Protein AF-A0A401P1F8-F1 (afdb_monomer_lite)

Structure (mmCIF, N/CA/C/O backbone):
data_AF-A0A401P1F8-F1
#
_entry.id   AF-A0A401P1F8-F1
#
loop_
_atom_site.group_PDB
_atom_site.id
_atom_site.type_symbol
_atom_site.label_atom_id
_atom_site.label_alt_id
_atom_site.label_comp_id
_atom_site.label_asym_id
_atom_site.label_entity_id
_atom_site.label_seq_id
_atom_site.pdbx_PDB_ins_code
_atom_site.Cartn_x
_atom_site.Cartn_y
_atom_site.Cartn_z
_atom_site.occupancy
_atom_site.B_iso_or_equiv
_atom_site.auth_seq_id
_atom_site.auth_comp_id
_atom_site.auth_asym_id
_atom_site.auth_atom_id
_atom_site.pdbx_PDB_model_num
ATOM 1 N N . MET A 1 1 ? -20.876 -21.520 32.375 1.00 51.81 1 MET A N 1
ATOM 2 C CA . MET A 1 1 ? -19.612 -20.749 32.261 1.00 51.81 1 MET A CA 1
ATOM 3 C C . MET A 1 1 ? -19.030 -20.642 30.836 1.00 51.81 1 MET A C 1
ATOM 5 O O . MET A 1 1 ? -18.344 -19.662 30.581 1.00 51.81 1 MET A O 1
ATOM 9 N N . CYS A 1 2 ? -19.315 -21.532 29.867 1.00 56.97 2 CYS A N 1
ATOM 10 C CA . CYS A 1 2 ? -18.712 -21.439 28.515 1.00 56.97 2 CYS A CA 1
ATOM 11 C C . CYS A 1 2 ? -19.219 -20.288 27.612 1.00 56.97 2 CYS A C 1
ATOM 13 O O . CYS A 1 2 ? -18.467 -19.819 26.762 1.00 56.97 2 CYS A O 1
ATOM 15 N N . ARG A 1 3 ? -20.451 -19.781 27.796 1.00 56.12 3 ARG A N 1
ATOM 16 C CA . ARG A 1 3 ? -21.018 -18.716 26.933 1.00 56.12 3 ARG A CA 1
ATOM 17 C C . ARG A 1 3 ? -20.430 -17.316 27.176 1.00 56.12 3 ARG A C 1
ATOM 19 O O . ARG A 1 3 ? -20.267 -16.557 26.229 1.00 56.12 3 ARG A O 1
ATOM 26 N N . ALA A 1 4 ? -20.038 -16.993 28.410 1.00 59.69 4 ALA A N 1
ATOM 27 C CA . ALA A 1 4 ? -19.461 -15.685 28.748 1.00 59.69 4 ALA A CA 1
ATOM 28 C C . ALA A 1 4 ? -18.068 -15.464 28.122 1.00 59.69 4 ALA A C 1
ATOM 30 O O . ALA A 1 4 ? -17.756 -14.366 27.669 1.00 59.69 4 ALA A O 1
ATOM 31 N N . ARG A 1 5 ? -17.244 -16.519 28.018 1.00 60.03 5 ARG A N 1
ATOM 32 C CA . ARG A 1 5 ? -15.921 -16.449 27.366 1.00 60.03 5 ARG A CA 1
ATOM 33 C C . ARG A 1 5 ? -16.005 -16.162 25.864 1.00 60.03 5 ARG A C 1
ATOM 35 O O . ARG A 1 5 ? -15.156 -15.442 25.346 1.00 60.03 5 ARG A O 1
ATOM 42 N N . ALA A 1 6 ? -17.016 -16.696 25.176 1.00 63.91 6 ALA A N 1
ATOM 43 C CA . ALA A 1 6 ? -17.224 -16.435 23.752 1.00 63.91 6 ALA A CA 1
ATOM 44 C C . ALA A 1 6 ? -17.616 -14.969 23.500 1.00 63.91 6 ALA A C 1
ATOM 46 O O . ALA A 1 6 ? -17.032 -14.327 22.632 1.00 63.91 6 ALA A O 1
ATOM 47 N N . ALA A 1 7 ? -18.521 -14.412 24.312 1.00 66.88 7 ALA A N 1
ATOM 48 C CA . ALA A 1 7 ? -18.946 -13.015 24.199 1.00 66.88 7 ALA A CA 1
ATOM 49 C C . ALA A 1 7 ? -17.787 -12.022 24.421 1.00 66.88 7 ALA A C 1
ATOM 51 O O . ALA A 1 7 ? -17.608 -11.101 23.632 1.00 66.88 7 ALA A O 1
ATOM 52 N N . ILE A 1 8 ? -16.931 -12.255 25.426 1.00 75.50 8 ILE A N 1
ATOM 53 C CA . ILE A 1 8 ? -15.738 -11.422 25.685 1.00 75.50 8 ILE A CA 1
ATOM 54 C C . ILE A 1 8 ? -14.779 -11.411 24.482 1.00 75.50 8 ILE A C 1
ATOM 56 O O . ILE A 1 8 ? -14.164 -10.389 24.183 1.00 75.50 8 ILE A O 1
ATOM 60 N N . ASN A 1 9 ? -14.640 -12.539 23.779 1.00 85.69 9 ASN A N 1
ATOM 61 C CA . ASN A 1 9 ? -13.791 -12.632 22.589 1.00 85.69 9 ASN A CA 1
ATOM 62 C C . ASN A 1 9 ? -14.346 -11.780 21.434 1.00 85.69 9 ASN A C 1
ATOM 64 O O . ASN A 1 9 ? -13.584 -11.095 20.757 1.00 85.69 9 ASN A O 1
ATOM 68 N N . VAL A 1 10 ? -15.669 -11.763 21.252 1.00 91.81 10 VAL A N 1
ATOM 69 C CA . VAL A 1 10 ? -16.325 -10.950 20.217 1.00 91.81 10 VAL A CA 1
ATOM 70 C C . VAL A 1 10 ? -16.087 -9.456 20.451 1.00 91.81 10 VAL A C 1
ATOM 72 O O . VAL A 1 10 ? -15.662 -8.772 19.523 1.00 91.81 10 VAL A O 1
ATOM 75 N N . PHE A 1 11 ? -16.253 -8.962 21.683 1.00 94.88 11 PHE A N 1
ATOM 76 C CA . PHE A 1 11 ? -15.997 -7.549 21.997 1.00 94.88 11 PHE A CA 1
ATOM 77 C C . PHE A 1 11 ? -14.541 -7.147 21.744 1.00 94.88 11 PHE A C 1
ATOM 79 O O . PHE A 1 11 ? -14.286 -6.166 21.058 1.00 94.88 11 PHE A O 1
ATOM 86 N N . LYS A 1 12 ? -13.572 -7.964 22.178 1.00 96.00 12 LYS A N 1
ATOM 87 C CA . LYS A 1 12 ? -12.146 -7.685 21.932 1.00 96.00 12 LYS A CA 1
ATOM 88 C C . LYS A 1 12 ? -11.798 -7.608 20.443 1.00 96.00 12 LYS A C 1
ATOM 90 O O . LYS A 1 12 ? -10.960 -6.798 20.051 1.00 96.00 12 LYS A O 1
ATOM 95 N N . ARG A 1 13 ? -12.405 -8.463 19.612 1.00 96.44 13 ARG A N 1
ATOM 96 C CA . ARG A 1 13 ? -12.217 -8.427 18.151 1.00 96.44 13 ARG A CA 1
ATOM 97 C C . ARG A 1 13 ? -12.815 -7.161 17.552 1.00 96.44 13 ARG A C 1
ATOM 99 O O . ARG A 1 13 ? -12.167 -6.536 16.718 1.00 96.44 13 ARG A O 1
ATOM 106 N N . TYR A 1 14 ? -14.009 -6.781 18.002 1.00 97.06 14 TYR A N 1
ATOM 107 C CA . TYR A 1 14 ? -14.658 -5.552 17.564 1.00 97.06 14 TYR A CA 1
ATOM 108 C C . TYR A 1 14 ? -13.835 -4.313 17.932 1.00 97.06 14 TYR A C 1
ATOM 110 O O . TYR A 1 14 ? -13.603 -3.476 17.069 1.00 97.06 14 TYR A O 1
ATOM 118 N N . ASP A 1 15 ? -13.299 -4.233 19.151 1.00 97.81 15 ASP A N 1
ATOM 119 C CA . ASP A 1 15 ? -12.464 -3.102 19.574 1.00 97.81 15 ASP A CA 1
ATOM 120 C C . ASP A 1 15 ? -11.198 -2.969 18.715 1.00 97.81 15 ASP A C 1
ATOM 122 O O . ASP A 1 15 ? -10.812 -1.867 18.319 1.00 97.81 15 ASP A O 1
ATOM 126 N N . LYS A 1 16 ? -10.557 -4.097 18.373 1.00 97.50 16 LYS A N 1
ATOM 127 C CA . LYS A 1 16 ? -9.400 -4.112 17.463 1.00 97.50 16 LYS A CA 1
ATOM 128 C C . LYS A 1 16 ? -9.771 -3.658 16.057 1.00 97.50 16 LYS A C 1
ATOM 130 O O . LYS A 1 16 ? -9.047 -2.850 15.481 1.00 97.50 16 LYS A O 1
ATOM 135 N N . PHE A 1 17 ? -10.893 -4.144 15.534 1.00 97.50 17 PHE A N 1
ATOM 136 C CA . PHE A 1 17 ? -11.425 -3.706 14.249 1.00 97.50 17 PHE A CA 1
ATOM 137 C C . PHE A 1 17 ? -11.720 -2.201 14.249 1.00 97.50 17 PHE A C 1
ATOM 139 O O . PHE A 1 17 ? -11.215 -1.489 13.389 1.00 97.50 17 PHE A O 1
ATOM 146 N N . ALA A 1 18 ? -12.468 -1.704 15.235 1.00 97.81 18 ALA A N 1
ATOM 147 C CA . ALA A 1 18 ? -12.862 -0.302 15.328 1.00 97.81 18 ALA A CA 1
ATOM 148 C C . ALA A 1 18 ? -11.643 0.621 15.460 1.00 97.81 18 ALA A C 1
ATOM 150 O O . ALA A 1 18 ? -11.585 1.671 14.820 1.00 97.81 18 ALA A O 1
ATOM 151 N N . SER A 1 19 ? -10.638 0.211 16.241 1.00 98.06 19 SER A N 1
ATOM 152 C CA . SER A 1 19 ? -9.371 0.936 16.343 1.00 98.06 19 SER A CA 1
ATOM 153 C C . SER A 1 19 ? -8.637 0.995 15.002 1.00 98.06 19 SER A C 1
ATOM 155 O O . SER A 1 19 ? -8.159 2.064 14.637 1.00 98.06 19 SER A O 1
ATOM 157 N N . LEU A 1 20 ? -8.544 -0.123 14.274 1.00 97.94 20 LEU A N 1
ATOM 158 C CA . LEU A 1 20 ? -7.867 -0.168 12.976 1.00 97.94 20 LEU A CA 1
ATOM 159 C C . LEU A 1 20 ? -8.616 0.655 11.923 1.00 97.94 20 LEU A C 1
ATOM 161 O O . LEU A 1 20 ? -7.999 1.461 11.236 1.00 97.94 20 LEU A O 1
ATOM 165 N N . ALA A 1 21 ? -9.939 0.504 11.837 1.00 97.75 21 ALA A N 1
ATOM 166 C CA . ALA A 1 21 ? -10.778 1.266 10.918 1.00 97.75 21 ALA A CA 1
ATOM 167 C C . ALA A 1 21 ? -10.624 2.776 11.151 1.00 97.75 21 ALA A C 1
ATOM 169 O O . ALA A 1 21 ? -10.434 3.528 10.203 1.00 97.75 21 ALA A O 1
ATOM 170 N N . LYS A 1 22 ? -10.597 3.215 12.417 1.00 98.06 22 LYS A N 1
ATOM 171 C CA . LYS A 1 22 ? -10.361 4.621 12.769 1.00 98.06 22 LYS A CA 1
ATOM 172 C C . LYS A 1 22 ? -8.961 5.106 12.377 1.00 98.06 22 LYS A C 1
ATOM 174 O O . LYS A 1 22 ? -8.809 6.262 11.990 1.00 98.06 22 LYS A O 1
ATOM 179 N N . SER A 1 23 ? -7.940 4.257 12.491 1.00 98.25 23 SER A N 1
ATOM 180 C CA . SER A 1 23 ? -6.585 4.585 12.033 1.00 98.25 23 SER A CA 1
ATOM 181 C C . SER A 1 23 ? -6.511 4.726 10.512 1.00 98.25 23 SER A C 1
ATOM 183 O O . SER A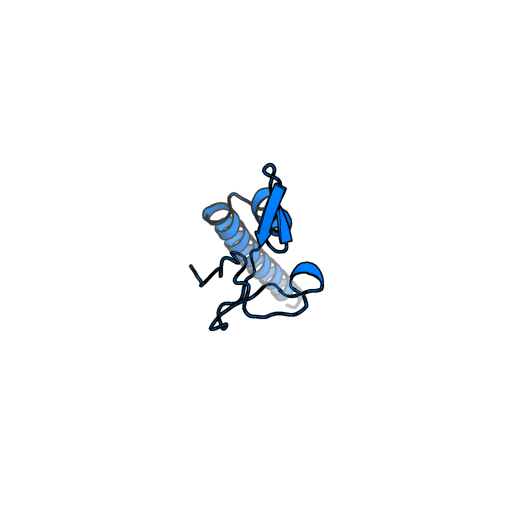 1 23 ? -5.907 5.686 10.046 1.00 98.25 23 SER A O 1
ATOM 185 N N . ILE A 1 24 ? -7.151 3.828 9.755 1.00 97.94 24 ILE A N 1
ATOM 186 C CA . ILE A 1 24 ? -7.231 3.917 8.287 1.00 97.94 24 ILE A CA 1
ATOM 187 C C . ILE A 1 24 ? -7.977 5.190 7.879 1.00 97.94 24 ILE A C 1
ATOM 189 O O . ILE A 1 24 ? -7.484 5.950 7.056 1.00 97.94 24 ILE A O 1
ATOM 193 N N . GLU A 1 25 ? -9.113 5.483 8.513 1.00 97.19 25 GLU A N 1
ATOM 194 C CA . GLU A 1 25 ? -9.875 6.710 8.256 1.00 97.19 25 GLU A CA 1
ATOM 195 C C . GLU A 1 25 ? -9.022 7.969 8.452 1.00 97.19 25 GLU A C 1
ATOM 197 O O . GLU A 1 25 ? -9.007 8.862 7.611 1.00 97.19 25 GLU A O 1
ATOM 202 N N . LYS A 1 26 ? -8.263 8.022 9.553 1.00 97.56 26 LYS A N 1
ATOM 203 C CA . LYS A 1 26 ? -7.423 9.174 9.892 1.00 97.56 26 LYS A CA 1
ATOM 204 C C . LYS A 1 26 ? -6.230 9.350 8.945 1.00 97.56 26 LYS A C 1
ATOM 206 O O . LYS A 1 26 ? -5.858 10.489 8.676 1.00 97.56 26 LYS A O 1
ATOM 211 N N . ASN A 1 27 ? -5.592 8.256 8.534 1.00 96.75 27 ASN A N 1
ATOM 212 C CA . ASN A 1 27 ? -4.288 8.305 7.866 1.00 96.75 27 ASN A CA 1
ATOM 213 C C . ASN A 1 27 ? -4.376 8.153 6.341 1.00 96.75 27 AS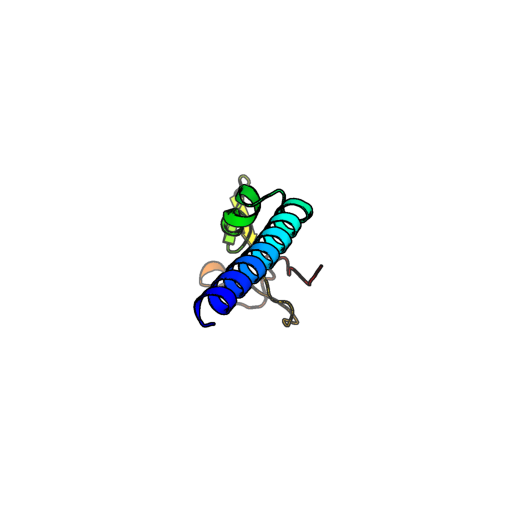N A C 1
ATOM 215 O O . ASN A 1 27 ? -3.518 8.676 5.643 1.00 96.75 27 ASN A O 1
ATOM 219 N N . GLU A 1 28 ? -5.396 7.458 5.838 1.00 95.31 28 GLU A N 1
ATOM 220 C CA . GLU A 1 28 ? -5.484 7.010 4.440 1.00 95.31 28 GLU A CA 1
ATOM 221 C C . GLU A 1 28 ? -6.723 7.566 3.718 1.00 95.31 28 GLU A C 1
ATOM 223 O O . GLU A 1 28 ? -6.992 7.199 2.579 1.00 95.31 28 GLU A O 1
ATOM 228 N N . GLY A 1 29 ? -7.516 8.423 4.377 1.00 94.56 29 GLY A N 1
ATOM 229 C CA . GLY A 1 29 ? -8.727 9.010 3.787 1.00 94.56 29 GLY A CA 1
ATOM 230 C C . GLY A 1 29 ? -9.924 8.054 3.714 1.00 94.56 29 GLY A C 1
ATOM 231 O O . GLY A 1 29 ? -10.846 8.275 2.930 1.00 94.56 29 GLY A O 1
ATOM 232 N N . GLY A 1 30 ? -9.913 6.995 4.528 1.00 96.06 30 GLY A N 1
ATOM 233 C CA . GLY A 1 30 ? -10.995 6.015 4.621 1.00 96.06 30 GLY A CA 1
ATOM 234 C C . GLY A 1 30 ? -10.750 4.728 3.840 1.00 96.06 30 GLY A C 1
ATOM 235 O O . GLY A 1 30 ? -9.766 4.572 3.121 1.00 96.06 30 GLY A O 1
ATOM 236 N N . LEU A 1 31 ? -11.651 3.756 4.021 1.00 96.19 31 LEU A N 1
ATOM 237 C CA . LEU A 1 31 ? -11.496 2.412 3.443 1.00 96.19 31 LEU A CA 1
ATOM 238 C C . LEU A 1 31 ? -11.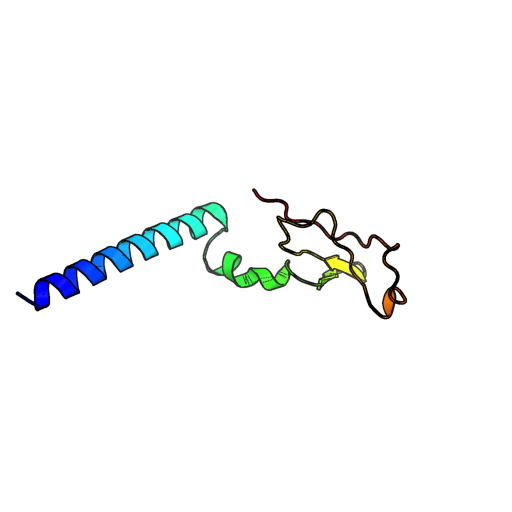557 2.401 1.909 1.00 96.19 31 LEU A C 1
ATOM 240 O O . LEU A 1 31 ? -10.890 1.572 1.297 1.00 96.19 31 LEU A O 1
ATOM 244 N N . GLU A 1 32 ? -12.339 3.296 1.298 1.00 96.69 32 GLU A N 1
ATOM 245 C CA . GLU A 1 32 ? -12.448 3.395 -0.164 1.00 96.69 32 GLU A CA 1
ATOM 246 C C . GLU A 1 32 ? -11.103 3.800 -0.774 1.00 96.69 32 GLU A C 1
ATOM 248 O O . GLU A 1 32 ? -10.539 3.021 -1.543 1.00 96.69 32 GLU A O 1
ATOM 253 N N . GLN A 1 33 ? -10.532 4.922 -0.330 1.00 95.81 33 GLN A N 1
ATOM 254 C CA . GLN A 1 33 ? -9.223 5.399 -0.782 1.00 95.81 33 GLN A CA 1
ATOM 255 C C . GLN A 1 33 ? -8.111 4.390 -0.472 1.00 95.81 33 GLN A C 1
ATOM 257 O O . GLN A 1 33 ? -7.343 4.024 -1.360 1.00 95.81 33 GLN A O 1
ATOM 262 N N . PHE A 1 34 ? -8.078 3.851 0.752 1.00 96.56 34 PHE A N 1
ATOM 263 C CA . PHE A 1 34 ? -7.080 2.857 1.158 1.00 96.56 34 PHE A CA 1
ATOM 264 C C . PHE A 1 34 ? -7.103 1.593 0.283 1.00 96.56 34 PHE A C 1
ATOM 266 O O . PHE A 1 34 ? -6.059 1.047 -0.073 1.00 96.56 34 PHE A O 1
ATOM 273 N N . SER A 1 35 ? -8.294 1.122 -0.101 1.00 96.62 35 SER A N 1
ATOM 274 C CA . SER A 1 35 ? -8.442 -0.085 -0.925 1.00 96.62 35 SER A CA 1
ATOM 275 C C . SER A 1 35 ? -7.985 0.089 -2.379 1.00 96.62 35 SER A C 1
ATOM 277 O O . SER A 1 35 ? -7.744 -0.901 -3.071 1.00 96.62 35 SER A O 1
ATOM 279 N N . ARG A 1 36 ? -7.814 1.335 -2.838 1.00 96.81 36 ARG A N 1
ATOM 280 C CA . ARG A 1 36 ? -7.409 1.691 -4.206 1.00 96.81 36 ARG A CA 1
ATOM 281 C C . ARG A 1 36 ? -5.897 1.841 -4.366 1.00 96.81 36 ARG A C 1
ATOM 283 O O . ARG A 1 36 ? -5.421 2.456 -5.313 1.00 96.81 36 ARG A O 1
ATOM 290 N N . GLY A 1 37 ? -5.115 1.212 -3.485 1.00 94.19 37 GLY A N 1
ATOM 291 C CA . GLY A 1 37 ? -3.651 1.220 -3.563 1.00 94.19 37 GLY A CA 1
ATOM 292 C C . GLY A 1 37 ? -3.098 0.808 -4.936 1.00 94.19 37 GLY A C 1
ATOM 293 O O . GLY A 1 37 ? -2.090 1.366 -5.365 1.00 94.19 37 GLY A O 1
ATOM 294 N N . TYR A 1 38 ? -3.788 -0.084 -5.659 1.00 93.88 38 TYR A N 1
ATOM 295 C CA . TYR A 1 38 ? -3.411 -0.534 -7.007 1.00 93.88 38 TYR A CA 1
ATOM 296 C C . TYR A 1 38 ? -3.335 0.591 -8.051 1.00 93.88 38 TYR A C 1
ATOM 298 O O . TYR A 1 38 ? -2.648 0.440 -9.052 1.00 93.88 38 TYR A O 1
ATOM 306 N N . GLU A 1 39 ? -4.000 1.724 -7.825 1.00 93.94 39 GLU A N 1
ATOM 307 C CA . GLU A 1 39 ? -3.955 2.872 -8.740 1.00 93.94 39 GLU A CA 1
ATOM 308 C C . GLU A 1 39 ? -2.631 3.630 -8.669 1.00 93.94 39 GLU A C 1
ATOM 310 O O . GLU A 1 39 ? -2.311 4.413 -9.559 1.00 93.94 39 GLU A O 1
ATOM 315 N N . SER A 1 40 ? -1.855 3.418 -7.603 1.00 90.19 40 SER A N 1
ATOM 316 C CA . SER A 1 40 ? -0.567 4.085 -7.433 1.00 90.19 40 SER A CA 1
ATOM 317 C C . SER A 1 40 ? 0.599 3.127 -7.234 1.00 90.19 40 SER A C 1
ATOM 319 O O . SER A 1 40 ? 1.689 3.446 -7.696 1.00 90.19 40 SER A O 1
ATOM 321 N N . PHE A 1 41 ? 0.402 1.985 -6.568 1.00 92.75 41 PHE A N 1
ATOM 322 C CA . PHE A 1 41 ? 1.398 0.920 -6.437 1.00 92.75 41 PHE A CA 1
ATOM 323 C C . PHE A 1 41 ? 1.485 0.083 -7.715 1.00 92.75 41 PHE A C 1
ATOM 325 O O . PHE A 1 41 ? 0.519 -0.030 -8.466 1.00 92.75 41 PHE A O 1
ATOM 332 N N . GLY A 1 42 ? 2.645 -0.526 -7.943 1.00 90.62 42 GLY A N 1
ATOM 333 C CA . GLY A 1 42 ? 2.944 -1.249 -9.172 1.00 90.62 42 GLY A CA 1
ATOM 334 C C . GLY A 1 42 ? 3.366 -0.307 -10.297 1.00 90.62 42 GLY A C 1
ATOM 335 O O . GLY A 1 42 ? 4.020 0.710 -10.055 1.00 90.62 42 GLY A O 1
ATOM 336 N N . ILE A 1 43 ? 3.023 -0.677 -11.532 1.00 91.19 43 ILE A N 1
ATOM 337 C CA . ILE A 1 43 ? 3.417 0.015 -12.764 1.00 91.19 43 ILE A CA 1
ATOM 338 C C . ILE A 1 43 ? 2.158 0.599 -13.404 1.00 91.19 43 ILE A C 1
ATOM 340 O O . ILE A 1 43 ? 1.291 -0.155 -13.840 1.00 91.19 43 ILE A O 1
ATOM 344 N N . ASN A 1 44 ? 2.077 1.926 -13.492 1.00 91.31 44 ASN A N 1
ATOM 345 C CA . ASN A 1 44 ? 0.926 2.643 -14.036 1.00 91.31 44 ASN A CA 1
ATOM 346 C C . ASN A 1 44 ? 1.370 3.618 -15.133 1.00 91.31 44 ASN A C 1
ATOM 348 O O . ASN A 1 44 ? 2.378 4.311 -14.989 1.00 91.31 44 ASN A O 1
ATOM 352 N N . GLN A 1 45 ? 0.626 3.679 -16.238 1.00 91.69 45 GLN A N 1
ATOM 353 C CA . GLN A 1 45 ? 0.868 4.663 -17.294 1.00 91.69 45 GLN A CA 1
ATOM 354 C C . GLN A 1 45 ? 0.301 6.024 -16.875 1.00 91.69 45 GLN A C 1
ATOM 356 O O . GLN A 1 45 ? -0.788 6.095 -16.312 1.00 91.69 45 GLN A O 1
ATOM 361 N N . GLN A 1 46 ? 1.046 7.091 -17.146 1.00 89.81 46 GLN A N 1
ATOM 362 C CA . GLN A 1 46 ? 0.612 8.470 -16.937 1.00 89.81 46 GLN A CA 1
ATOM 363 C C . GLN A 1 46 ? -0.003 9.047 -18.218 1.00 89.81 46 GLN A C 1
ATOM 365 O O . GLN A 1 46 ? 0.300 8.598 -19.326 1.00 89.81 46 GLN A O 1
ATOM 370 N N . ASP A 1 47 ? -0.835 10.077 -18.069 1.00 92.19 47 ASP A N 1
ATOM 371 C CA . ASP A 1 47 ? -1.536 10.728 -19.186 1.00 92.19 47 ASP A CA 1
ATOM 372 C C . ASP A 1 47 ? -0.583 11.370 -20.210 1.00 92.19 47 ASP A C 1
ATOM 374 O O . ASP A 1 47 ? -0.930 11.531 -21.379 1.00 92.19 47 ASP A O 1
ATOM 378 N N . ASP A 1 48 ? 0.639 11.711 -19.793 1.00 92.44 48 ASP A N 1
ATOM 379 C CA . ASP A 1 48 ? 1.702 12.243 -20.652 1.00 92.44 48 ASP A CA 1
ATOM 380 C C . ASP A 1 48 ? 2.459 11.155 -21.443 1.00 92.44 48 ASP A C 1
ATOM 382 O O . ASP A 1 48 ? 3.400 11.453 -22.181 1.00 92.44 48 ASP A O 1
ATOM 386 N N . GLY A 1 49 ? 2.051 9.889 -21.304 1.00 87.81 49 GLY A N 1
ATOM 387 C CA . GLY A 1 49 ? 2.703 8.731 -21.909 1.00 87.81 49 GLY A CA 1
ATOM 388 C C . GLY A 1 49 ? 3.890 8.192 -21.105 1.00 87.81 49 GLY A C 1
ATOM 389 O O . GLY A 1 49 ? 4.493 7.198 -21.518 1.00 87.81 49 GLY A O 1
ATOM 390 N N . GLY A 1 50 ? 4.220 8.802 -19.965 1.00 87.38 50 GLY A N 1
ATOM 391 C CA . GLY A 1 50 ? 5.212 8.307 -19.021 1.00 87.38 50 GLY A CA 1
ATOM 392 C C . GLY A 1 50 ? 4.754 7.052 -18.274 1.00 87.38 50 GLY A C 1
ATOM 393 O O . GLY A 1 50 ? 3.593 6.643 -18.319 1.00 87.38 50 GLY A O 1
ATOM 394 N N . VAL A 1 51 ? 5.683 6.433 -17.546 1.00 87.88 51 VAL A N 1
ATOM 395 C CA . VAL A 1 51 ? 5.401 5.289 -16.668 1.00 87.88 51 VAL A CA 1
ATOM 396 C C . VAL A 1 51 ? 5.761 5.668 -15.239 1.00 87.88 51 VAL A C 1
ATOM 398 O O . VAL A 1 51 ? 6.888 6.071 -14.959 1.00 87.88 51 VAL A O 1
ATOM 401 N N . TYR A 1 52 ? 4.796 5.538 -14.335 1.00 87.44 52 TYR A N 1
ATOM 402 C CA . TYR A 1 52 ? 4.980 5.679 -12.899 1.00 87.44 52 TYR A CA 1
ATOM 403 C C . TYR A 1 52 ? 5.142 4.304 -12.254 1.00 87.44 52 TYR A C 1
ATOM 405 O O . TYR A 1 52 ? 4.364 3.389 -12.524 1.00 87.44 52 TYR A O 1
ATOM 413 N N . CYS A 1 53 ? 6.156 4.155 -11.404 1.00 88.25 53 CYS A N 1
ATOM 414 C 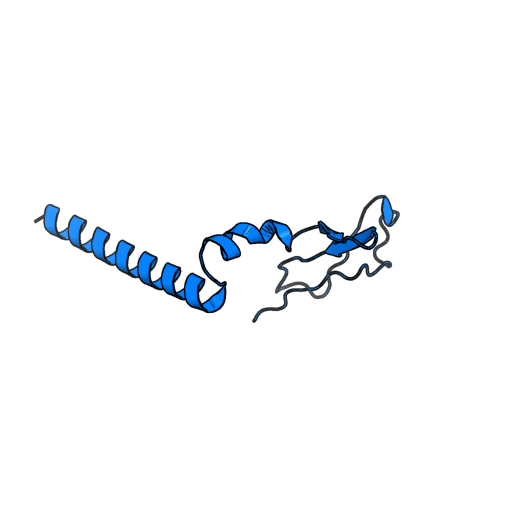CA . CYS A 1 53 ? 6.412 2.924 -10.663 1.00 88.25 53 CYS A CA 1
ATOM 415 C C . CYS A 1 53 ? 6.576 3.217 -9.173 1.00 88.25 53 CYS A C 1
ATOM 417 O O . CYS A 1 53 ? 7.361 4.089 -8.783 1.00 88.25 53 CYS A O 1
ATOM 419 N N . LYS A 1 54 ? 5.861 2.454 -8.345 1.00 89.62 54 LYS A N 1
ATOM 420 C CA . LYS A 1 54 ? 5.910 2.553 -6.884 1.00 89.62 54 LYS A CA 1
ATOM 421 C C . LYS A 1 54 ? 5.855 1.165 -6.272 1.00 89.62 54 LYS A C 1
ATOM 423 O O . LYS A 1 54 ? 4.922 0.409 -6.527 1.00 89.62 54 LYS A O 1
ATOM 428 N N . GLU A 1 55 ? 6.817 0.882 -5.405 1.00 90.88 55 GLU A N 1
ATOM 429 C CA . GLU A 1 55 ? 6.935 -0.401 -4.722 1.00 90.88 55 GLU A CA 1
ATOM 430 C C . GLU A 1 55 ? 7.237 -0.188 -3.237 1.00 90.88 55 GLU A C 1
ATOM 432 O O . GLU A 1 55 ? 7.923 0.769 -2.853 1.00 90.88 55 GLU A O 1
ATOM 437 N N . TRP A 1 56 ? 6.732 -1.087 -2.391 1.00 90.50 56 TRP A N 1
ATOM 438 C CA . TRP A 1 56 ? 7.078 -1.093 -0.974 1.00 90.50 56 TRP A CA 1
ATOM 439 C C . TRP A 1 56 ? 8.259 -2.033 -0.730 1.00 90.50 56 TRP A C 1
ATOM 441 O O . TRP A 1 56 ? 8.111 -3.250 -0.673 1.00 90.50 56 TRP A O 1
ATOM 451 N N . ALA A 1 57 ? 9.450 -1.455 -0.571 1.00 89.00 57 ALA A N 1
ATOM 452 C CA . ALA A 1 57 ? 10.691 -2.204 -0.384 1.00 89.00 57 ALA A CA 1
ATOM 453 C C . ALA A 1 57 ? 11.574 -1.570 0.712 1.00 89.00 57 ALA A C 1
ATOM 455 O O . ALA A 1 57 ? 12.664 -1.076 0.424 1.00 89.00 57 ALA A O 1
ATOM 456 N N . PRO A 1 58 ? 11.137 -1.572 1.988 1.00 88.69 58 PRO A N 1
ATOM 457 C CA . PRO A 1 58 ? 11.811 -0.843 3.071 1.00 88.69 58 PRO A CA 1
ATOM 458 C C . PRO A 1 58 ? 13.220 -1.363 3.403 1.00 88.69 58 PRO A C 1
ATOM 460 O O . PRO A 1 58 ? 13.997 -0.658 4.037 1.00 88.69 58 PRO A O 1
ATOM 463 N N . GLY A 1 59 ? 13.552 -2.591 2.9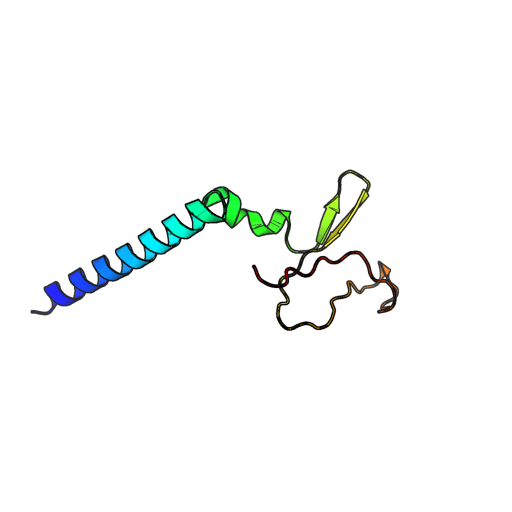95 1.00 85.94 59 GLY A N 1
ATOM 464 C CA . GLY A 1 59 ? 14.874 -3.192 3.194 1.00 85.94 59 GLY A CA 1
ATOM 465 C C . GLY A 1 59 ? 15.805 -3.109 1.982 1.00 85.94 59 GLY A C 1
ATOM 466 O O . GLY A 1 59 ? 16.890 -3.681 2.032 1.00 85.94 59 GLY A O 1
ATOM 467 N N . ALA A 1 60 ? 15.392 -2.471 0.884 1.00 84.88 60 ALA A N 1
ATOM 468 C CA . ALA A 1 60 ? 16.187 -2.417 -0.338 1.00 84.88 60 ALA A CA 1
ATOM 469 C C . ALA A 1 60 ? 17.145 -1.219 -0.337 1.00 84.88 60 ALA A C 1
ATOM 471 O O . ALA A 1 60 ? 16.746 -0.088 -0.070 1.00 84.88 60 ALA A O 1
ATOM 472 N N . ASN A 1 61 ? 18.405 -1.453 -0.708 1.00 84.06 61 ASN A N 1
ATOM 473 C CA . ASN A 1 61 ? 19.374 -0.378 -0.944 1.00 84.06 61 ASN A CA 1
ATOM 474 C C . ASN A 1 61 ? 19.030 0.438 -2.199 1.00 84.06 61 ASN A C 1
ATOM 476 O O . ASN A 1 61 ? 19.291 1.637 -2.256 1.00 84.06 61 ASN A O 1
ATOM 480 N N . SER A 1 62 ? 18.474 -0.226 -3.211 1.00 81.44 62 SER A N 1
ATOM 481 C CA . SER A 1 62 ? 18.007 0.375 -4.455 1.00 81.44 62 SER A CA 1
ATOM 482 C C . SER A 1 62 ? 16.966 -0.528 -5.113 1.00 81.44 62 SER A C 1
ATOM 484 O O . SER A 1 62 ? 16.931 -1.737 -4.874 1.00 81.44 62 SER A O 1
ATOM 486 N N . VAL A 1 63 ? 16.116 0.066 -5.951 1.00 81.81 63 VAL A N 1
ATOM 487 C CA . VAL A 1 63 ? 15.136 -0.643 -6.780 1.00 81.81 63 VAL A CA 1
ATOM 488 C C . VAL A 1 63 ? 15.289 -0.168 -8.218 1.00 81.81 63 VAL A C 1
ATOM 490 O O . VAL A 1 63 ? 15.410 1.030 -8.470 1.00 81.81 63 VAL A O 1
ATOM 493 N N . CYS A 1 64 ? 15.277 -1.116 -9.153 1.00 83.94 64 CYS A N 1
ATOM 494 C CA . CYS A 1 64 ? 15.319 -0.860 -10.588 1.00 83.94 64 CYS A CA 1
ATOM 495 C C . CYS A 1 64 ? 14.162 -1.594 -11.268 1.00 83.94 64 CYS A C 1
ATOM 497 O O . CYS A 1 64 ? 13.845 -2.727 -10.903 1.00 83.94 64 CYS A O 1
ATOM 499 N N . LEU A 1 65 ? 13.578 -0.975 -12.295 1.00 85.06 65 LEU A N 1
ATOM 500 C CA . LEU A 1 65 ? 12.609 -1.628 -13.169 1.00 85.06 65 LEU A CA 1
ATOM 501 C C . LEU A 1 65 ? 13.345 -2.255 -14.358 1.00 85.06 65 LEU A C 1
ATOM 503 O O . LEU A 1 65 ? 14.056 -1.561 -15.084 1.00 85.06 65 LEU A O 1
ATOM 507 N N . VAL A 1 66 ? 13.181 -3.561 -14.562 1.00 87.44 66 VAL A N 1
ATOM 508 C CA . VAL A 1 66 ? 13.957 -4.335 -15.543 1.00 87.44 66 VAL A CA 1
ATOM 509 C C . VAL A 1 66 ? 13.028 -5.203 -16.383 1.00 87.44 66 VAL A C 1
ATOM 511 O O . VAL A 1 66 ? 12.112 -5.825 -15.853 1.00 87.44 66 VAL A O 1
ATOM 514 N N . GLY A 1 67 ? 13.285 -5.274 -17.687 1.00 87.81 67 GLY A N 1
ATOM 515 C CA . GLY A 1 67 ? 12.574 -6.161 -18.604 1.00 87.81 67 GLY A CA 1
ATOM 516 C C . GLY A 1 67 ? 13.064 -5.998 -20.037 1.00 87.81 67 GLY A C 1
ATOM 517 O O . GLY A 1 67 ? 14.099 -5.371 -20.284 1.00 87.81 67 GLY A O 1
ATOM 518 N N . ASP A 1 68 ? 12.296 -6.513 -20.995 1.00 92.38 68 ASP A N 1
ATOM 519 C CA . ASP A 1 68 ? 12.615 -6.392 -22.425 1.00 92.38 68 ASP A CA 1
ATOM 520 C C . ASP A 1 68 ? 12.810 -4.925 -22.857 1.00 92.38 68 ASP A C 1
ATOM 522 O O . ASP A 1 68 ? 13.723 -4.617 -23.624 1.00 92.38 68 ASP A O 1
ATOM 526 N N . PHE A 1 69 ? 12.025 -3.997 -22.292 1.00 85.94 69 PHE A N 1
ATOM 527 C CA . PHE A 1 69 ? 12.103 -2.554 -22.568 1.00 85.94 69 PHE A CA 1
ATOM 528 C C . PHE A 1 69 ? 13.441 -1.919 -22.145 1.00 85.94 69 PHE A C 1
ATOM 530 O O . PHE A 1 69 ? 13.840 -0.905 -22.714 1.00 85.94 69 PHE A O 1
ATOM 537 N N . SER A 1 70 ? 14.156 -2.515 -21.183 1.00 82.00 70 SER A N 1
ATOM 538 C CA . SER A 1 70 ? 15.491 -2.077 -20.755 1.00 82.00 70 SER A CA 1
ATOM 539 C C . SER A 1 70 ? 16.609 -2.987 -21.268 1.00 82.00 70 SER A C 1
ATOM 541 O O . SER A 1 70 ? 17.763 -2.821 -20.868 1.00 82.00 70 SER A O 1
ATOM 543 N N . LYS A 1 71 ? 16.295 -3.962 -22.137 1.00 88.19 71 LYS A N 1
ATOM 544 C CA . LYS A 1 71 ? 17.216 -5.031 -22.564 1.00 88.19 71 LYS A CA 1
ATOM 545 C C . LYS A 1 71 ? 17.853 -5.751 -21.370 1.00 88.19 71 LYS A C 1
ATOM 547 O O . LYS A 1 71 ? 19.033 -6.095 -21.413 1.00 88.19 71 LYS A O 1
ATOM 552 N N . TYR A 1 72 ? 17.087 -5.926 -20.292 1.00 84.94 72 TYR A N 1
ATOM 553 C CA . TYR A 1 72 ? 17.556 -6.504 -19.030 1.00 84.94 72 TYR A CA 1
ATOM 554 C C . TYR A 1 72 ? 18.719 -5.736 -18.372 1.00 84.94 72 TYR A C 1
ATOM 556 O O . TYR A 1 72 ? 19.429 -6.279 -17.526 1.00 84.94 72 TYR A O 1
ATOM 564 N N . SER A 1 73 ? 18.920 -4.465 -18.737 1.00 81.00 73 SER A N 1
ATOM 565 C CA . SER A 1 73 ? 19.949 -3.624 -18.131 1.00 81.00 73 SER A CA 1
ATOM 566 C C . SER A 1 73 ? 19.491 -3.068 -16.786 1.00 81.00 73 SER A C 1
ATOM 568 O O . SER A 1 73 ? 18.394 -2.523 -16.661 1.00 81.00 73 SER A O 1
ATOM 570 N N . LEU A 1 74 ? 20.388 -3.137 -15.800 1.00 75.69 74 LEU A N 1
ATOM 571 C CA . LEU A 1 74 ? 20.232 -2.523 -14.477 1.00 75.69 74 LEU A CA 1
ATOM 572 C C . LEU A 1 74 ? 20.630 -1.039 -14.457 1.00 75.69 74 LEU A C 1
ATOM 574 O O . LEU A 1 74 ? 20.436 -0.364 -13.449 1.00 75.69 74 LEU A O 1
ATOM 578 N N . SER A 1 75 ? 21.217 -0.533 -15.548 1.00 66.12 75 SER A N 1
ATOM 579 C CA . SER A 1 75 ? 21.765 0.826 -15.614 1.00 66.12 75 SER A CA 1
ATOM 580 C C . SER A 1 75 ? 20.709 1.903 -15.861 1.00 66.12 75 SER A C 1
ATOM 582 O O . SER A 1 75 ? 20.986 3.078 -15.631 1.00 66.12 75 SER A O 1
ATOM 584 N N . MET A 1 76 ? 19.519 1.538 -16.354 1.00 56.34 76 MET A N 1
ATOM 585 C CA . MET A 1 76 ? 18.415 2.484 -16.508 1.00 56.34 76 MET A CA 1
ATOM 586 C C . MET A 1 76 ? 17.674 2.602 -15.178 1.00 56.34 76 MET A C 1
ATOM 588 O O . MET A 1 76 ? 16.819 1.785 -14.846 1.00 56.34 76 MET A O 1
ATOM 592 N N . GLN A 1 77 ? 18.014 3.636 -14.412 1.00 55.88 77 GLN A N 1
ATOM 593 C CA . GLN A 1 77 ? 17.229 4.079 -13.263 1.00 55.88 77 GLN A CA 1
ATOM 594 C C . GLN A 1 77 ? 15.952 4.752 -13.778 1.00 55.88 77 GLN A C 1
ATOM 596 O O . GLN A 1 77 ? 15.843 5.974 -13.807 1.00 55.88 77 GLN A O 1
ATOM 601 N N . THR A 1 78 ? 14.987 3.964 -14.249 1.00 52.62 78 THR A N 1
ATOM 602 C CA . THR A 1 78 ? 13.616 4.465 -14.392 1.00 52.62 78 THR A CA 1
ATOM 603 C C . THR A 1 78 ? 13.161 4.917 -13.006 1.00 52.62 78 THR A C 1
ATOM 605 O O . THR A 1 78 ? 13.377 4.178 -12.046 1.00 52.62 78 THR A O 1
ATOM 608 N N . TYR A 1 79 ? 12.597 6.127 -12.901 1.00 52.53 79 TYR A N 1
ATOM 609 C CA . TYR A 1 79 ? 12.133 6.780 -11.669 1.00 52.53 79 TYR A CA 1
ATOM 610 C C . TYR A 1 79 ? 11.179 5.881 -10.860 1.00 52.53 79 TYR A C 1
ATOM 612 O O . TYR A 1 79 ? 9.960 6.005 -10.938 1.00 52.53 79 TYR A O 1
ATOM 620 N N . CYS A 1 80 ? 11.731 4.943 -10.095 1.00 53.66 80 CYS A N 1
ATOM 621 C CA . CYS A 1 80 ? 10.990 4.107 -9.171 1.00 53.66 80 CYS A CA 1
ATOM 622 C C . CYS A 1 80 ? 11.101 4.768 -7.805 1.00 53.66 80 CYS A C 1
ATOM 624 O O . CYS A 1 80 ? 12.186 4.843 -7.225 1.00 53.66 80 CYS A O 1
ATOM 626 N N . TYR A 1 81 ? 9.987 5.288 -7.302 1.00 56.66 81 TYR A N 1
ATOM 627 C CA . TYR A 1 81 ? 9.971 5.864 -5.968 1.00 56.66 81 TYR A CA 1
ATOM 628 C C . TYR A 1 81 ? 9.953 4.717 -4.958 1.00 56.66 81 TYR A C 1
ATOM 630 O O . TYR A 1 81 ? 9.006 3.930 -4.907 1.00 56.66 81 TYR A O 1
ATOM 638 N N . LEU A 1 82 ? 11.018 4.617 -4.163 1.00 58.50 82 LEU A N 1
ATOM 639 C CA . LEU A 1 82 ? 11.010 3.822 -2.944 1.00 58.50 82 LEU A CA 1
ATOM 640 C C . LEU A 1 82 ? 10.059 4.502 -1.964 1.00 58.50 82 LEU A C 1
ATOM 642 O O . LEU A 1 82 ? 10.306 5.640 -1.561 1.00 58.50 82 LEU A O 1
ATOM 646 N N . ILE A 1 83 ? 9.014 3.805 -1.522 1.00 58.53 83 ILE A N 1
ATOM 647 C CA . ILE A 1 83 ? 8.383 4.176 -0.255 1.00 58.53 83 ILE A CA 1
ATOM 648 C C . ILE A 1 83 ? 9.295 3.631 0.844 1.00 58.53 83 ILE A C 1
ATOM 650 O O . ILE A 1 83 ? 9.088 2.543 1.383 1.00 58.53 83 ILE A O 1
ATOM 654 N N . THR A 1 84 ? 10.366 4.376 1.128 1.00 45.56 84 THR A N 1
ATOM 655 C CA . THR A 1 84 ? 11.041 4.295 2.422 1.00 45.56 84 THR A CA 1
ATOM 656 C C . THR A 1 84 ? 10.026 4.772 3.454 1.00 45.56 84 THR A C 1
ATOM 658 O O . THR A 1 84 ? 9.369 5.784 3.225 1.00 45.56 84 THR A O 1
ATOM 661 N N . THR A 1 85 ? 9.834 3.989 4.508 1.00 42.91 85 THR A N 1
ATOM 662 C CA . THR A 1 85 ? 8.828 4.157 5.571 1.00 42.91 85 THR A CA 1
ATOM 663 C C . THR A 1 85 ? 8.478 5.609 5.924 1.00 42.91 85 THR A C 1
ATOM 665 O O . THR A 1 85 ? 9.365 6.461 5.952 1.00 42.91 85 THR A O 1
ATOM 668 N N . VAL A 1 86 ? 7.198 5.83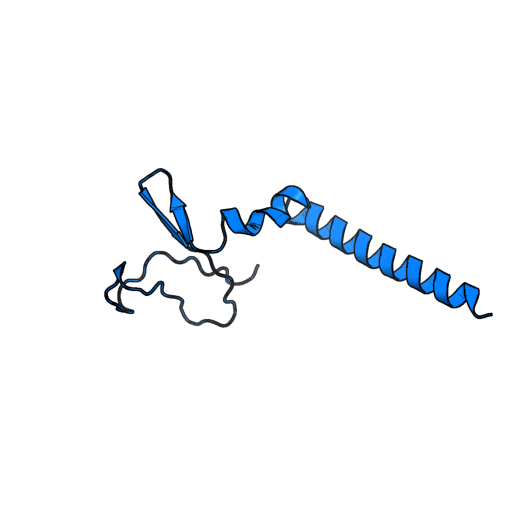8 6.260 1.00 41.22 86 VAL A N 1
ATOM 669 C CA . VAL A 1 86 ? 6.738 6.997 7.056 1.00 41.22 86 VAL A CA 1
ATOM 670 C C . VAL A 1 86 ? 7.658 7.308 8.232 1.00 41.22 86 VAL A C 1
ATOM 672 O O . VAL A 1 86 ? 8.191 6.343 8.833 1.00 41.22 86 VAL A O 1
#

Sequence (86 aa):
MCRARAAINVFKRYDKFASLAKSIEKNEGGLEQFSRGYESFGINQQDDGGVYCKEWAPGANSVCLVGDFSKYSLSMQTYCYLITTV

Organism: Scyliorhinus torazame (NCBI:txid75743)

InterPro domains:
  IPR004193 Glycoside hydrolase, family 13, N-terminal [PF02922] (41-71)
  IPR013783 Immunoglobulin-like fold [G3DSA:2.60.40.10] (36-80)
  IPR014756 Immunoglobulin E-set [SSF81296] (34-72)

Radius of gyration: 20.62 Å; chains: 1; bounding box: 43×34×55 Å

Foldseek 3Di:
DVPVVVVVVVVVVVVVVVVVQVVCCVPQVGDVRVVVVVCQAAWDADPVRAIHHEDEDQPDPDDADADVVNVRDRPDRDPYDHCNDD

pLDDT: mean 83.4, std 15.97, range [41.22, 98.25]

Secondary structure (DSSP, 8-state):
-HHHHHHHHHHHHHHHHHHHHHHHHHHHSSHHHHHTGGGTSEEEE-TTS-EEEEE--TT-S-----SGGGTT-S-----EEE----